Protein AF-A8YNQ4-F1 (afdb_monomer_lite)

pLDDT: mean 75.26, std 13.45, range [47.5, 96.75]

Foldseek 3Di:
DDDDDDDDLVRVCVVVVHDSVVSVVVVVVVVVVVVVVVPPDAAEPCQCVPDPDNAPKDKDFDDKDFDDDDPPPCVVPDDDDDDTKIWTWIWIAGPVVRDTRYIDIDTDD

Radius of gyration: 19.25 Å; chains: 1; bounding box: 43×29×51 Å

Secondary structure (DSSP, 8-state):
--------HHHHHHHHT--HHHHHHHHHHHHHHHHHHSTTPPPPGGGGTS-SS---EEEEEEEEEEEPPP-SSHHHH--S----EEEEEEEEEETTT--EEEEEEEEE-

Structure (mmCIF, N/CA/C/O backbone):
data_AF-A8YNQ4-F1
#
_entry.id   AF-A8YNQ4-F1
#
loop_
_atom_site.group_PDB
_atom_site.id
_atom_site.type_symbol
_atom_site.label_atom_id
_atom_site.label_alt_id
_atom_site.label_comp_id
_atom_site.label_asym_id
_atom_site.label_entity_id
_atom_site.label_seq_id
_atom_site.pdbx_PDB_ins_code
_atom_site.Cartn_x
_atom_site.Cartn_y
_atom_site.Cartn_z
_atom_site.occupancy
_atom_site.B_iso_or_equiv
_atom_site.auth_seq_id
_atom_site.auth_comp_id
_atom_site.auth_asym_id
_atom_site.auth_atom_id
_atom_site.pdbx_PDB_model_num
ATOM 1 N N . MET A 1 1 ? -9.399 -20.105 -4.341 1.00 47.50 1 MET A N 1
ATOM 2 C CA . MET A 1 1 ? -8.685 -18.873 -3.948 1.00 47.50 1 MET A CA 1
ATOM 3 C C . MET A 1 1 ? -7.370 -18.856 -4.709 1.00 47.50 1 MET A C 1
ATOM 5 O O . MET A 1 1 ? -6.536 -19.710 -4.447 1.00 47.50 1 MET A O 1
ATOM 9 N N . LEU A 1 2 ? -7.230 -18.012 -5.735 1.00 48.03 2 LEU A N 1
ATOM 10 C CA . LEU A 1 2 ? -5.959 -17.906 -6.457 1.00 48.03 2 LEU A CA 1
ATOM 11 C C . LEU A 1 2 ? -4.962 -17.138 -5.573 1.00 48.03 2 LEU A C 1
ATOM 13 O O . LEU A 1 2 ? -5.356 -16.121 -4.994 1.00 48.03 2 LEU A O 1
ATOM 17 N N . PRO A 1 3 ? -3.714 -17.612 -5.417 1.00 52.91 3 PRO A N 1
ATOM 18 C CA . PRO A 1 3 ? -2.701 -16.883 -4.670 1.00 52.91 3 PRO A CA 1
ATOM 19 C C . PRO A 1 3 ? -2.469 -15.502 -5.295 1.00 52.91 3 PRO A C 1
ATOM 21 O O . PRO A 1 3 ? -2.525 -15.322 -6.511 1.00 52.91 3 PRO A O 1
ATOM 24 N N . ARG A 1 4 ? -2.230 -14.504 -4.441 1.00 72.00 4 ARG A N 1
ATOM 25 C CA . ARG A 1 4 ? -1.891 -13.139 -4.852 1.00 72.00 4 ARG A CA 1
ATOM 26 C C . ARG A 1 4 ? -0.567 -13.168 -5.625 1.00 72.00 4 ARG A C 1
ATOM 28 O O . ARG A 1 4 ? 0.476 -13.442 -5.041 1.00 72.00 4 ARG A O 1
ATOM 35 N N . GLU A 1 5 ? -0.595 -12.855 -6.916 1.00 78.06 5 GLU A N 1
ATOM 36 C CA . GLU A 1 5 ? 0.622 -12.714 -7.721 1.00 78.06 5 GLU A CA 1
ATOM 37 C C . GLU A 1 5 ? 1.151 -11.276 -7.669 1.00 78.06 5 GLU A C 1
ATOM 39 O O . GLU A 1 5 ? 0.478 -10.334 -8.088 1.00 78.06 5 GLU A O 1
ATOM 44 N N . TYR A 1 6 ? 2.384 -11.106 -7.195 1.00 82.25 6 TYR A N 1
ATOM 45 C CA . TYR A 1 6 ? 3.105 -9.835 -7.251 1.00 82.25 6 TYR A CA 1
ATOM 46 C C . TYR A 1 6 ? 4.044 -9.846 -8.463 1.00 82.25 6 TYR A C 1
ATOM 48 O O . TYR A 1 6 ? 5.128 -10.424 -8.412 1.00 82.25 6 TYR A O 1
ATOM 56 N N . ARG A 1 7 ? 3.629 -9.229 -9.575 1.00 87.50 7 ARG A N 1
ATOM 57 C CA . ARG A 1 7 ? 4.467 -9.099 -10.780 1.00 87.50 7 ARG A CA 1
ATOM 58 C C . ARG A 1 7 ? 5.230 -7.776 -10.765 1.00 87.50 7 ARG A C 1
ATOM 60 O O . ARG A 1 7 ? 4.668 -6.733 -10.445 1.00 87.50 7 ARG A O 1
ATOM 67 N N . THR A 1 8 ? 6.507 -7.818 -11.135 1.00 91.31 8 THR A N 1
ATOM 68 C CA . THR A 1 8 ? 7.338 -6.620 -11.322 1.00 91.31 8 THR A CA 1
ATOM 69 C C . THR A 1 8 ? 6.959 -5.897 -12.618 1.00 91.31 8 THR A C 1
ATOM 71 O O . THR A 1 8 ? 6.395 -6.506 -13.530 1.00 91.31 8 THR A O 1
ATOM 74 N N . TYR A 1 9 ? 7.300 -4.608 -12.740 1.00 92.38 9 TYR A N 1
ATOM 75 C CA . TYR A 1 9 ? 7.054 -3.857 -13.978 1.00 92.38 9 TYR A CA 1
ATOM 76 C C . TYR A 1 9 ? 7.761 -4.468 -15.186 1.00 92.38 9 TYR A C 1
ATOM 78 O O . TYR A 1 9 ? 7.182 -4.478 -16.268 1.00 92.38 9 TYR A O 1
ATOM 86 N N . PHE A 1 10 ? 8.948 -5.048 -14.989 1.00 91.75 10 PHE A N 1
ATOM 87 C CA . PHE A 1 10 ? 9.645 -5.817 -16.015 1.00 91.75 10 PHE A CA 1
ATOM 88 C C . PHE A 1 10 ? 8.809 -7.007 -16.511 1.00 91.75 10 PHE A C 1
ATOM 90 O O . PHE A 1 10 ? 8.545 -7.096 -17.704 1.00 91.75 10 PHE A O 1
ATOM 97 N N . HIS A 1 11 ? 8.302 -7.865 -15.615 1.00 92.75 11 HIS A N 1
ATOM 98 C CA . HIS A 1 11 ? 7.482 -9.021 -16.010 1.00 92.75 11 HIS A CA 1
ATOM 99 C C . HIS A 1 11 ? 6.189 -8.622 -16.729 1.00 92.75 11 HIS A C 1
ATOM 101 O O . HIS A 1 11 ? 5.767 -9.278 -17.685 1.00 92.75 11 HIS A O 1
ATOM 107 N N . ILE A 1 12 ? 5.553 -7.538 -16.280 1.00 92.75 12 ILE A N 1
ATOM 108 C CA . ILE A 1 12 ? 4.368 -6.986 -16.942 1.00 92.75 12 ILE A CA 1
ATOM 109 C C . ILE A 1 12 ? 4.759 -6.463 -18.330 1.00 92.75 12 ILE A C 1
ATOM 111 O O . ILE A 1 12 ? 4.107 -6.803 -19.310 1.00 92.75 12 ILE A O 1
ATOM 115 N N . GLY A 1 13 ? 5.851 -5.704 -18.430 1.00 93.38 13 GLY A N 1
ATOM 116 C CA . GLY A 1 13 ? 6.382 -5.198 -19.695 1.00 93.38 13 GLY A CA 1
ATOM 117 C C . GLY A 1 13 ? 6.681 -6.313 -20.694 1.00 93.38 13 GLY A C 1
ATOM 118 O O . GLY A 1 13 ? 6.245 -6.223 -21.834 1.00 93.38 13 GLY A O 1
ATOM 119 N N . THR A 1 14 ? 7.316 -7.406 -20.259 1.00 93.31 14 THR A N 1
ATOM 120 C CA . THR A 1 14 ? 7.569 -8.588 -21.099 1.00 93.31 14 THR A CA 1
ATOM 121 C C . THR A 1 14 ? 6.277 -9.238 -21.592 1.00 93.31 14 THR A C 1
ATOM 123 O O . THR A 1 14 ? 6.203 -9.629 -22.748 1.00 93.31 14 THR A O 1
ATOM 126 N N . SER A 1 15 ? 5.250 -9.331 -20.743 1.00 93.88 15 SER A N 1
ATOM 127 C CA . SER A 1 15 ? 3.974 -9.970 -21.109 1.00 93.88 15 SER A CA 1
ATOM 128 C C . SER A 1 15 ? 3.180 -9.172 -22.149 1.00 93.88 15 SER A C 1
ATOM 130 O O . SER A 1 15 ? 2.423 -9.753 -22.917 1.00 93.88 15 SER A O 1
ATOM 132 N N . TRP A 1 16 ? 3.326 -7.845 -22.139 1.00 92.19 16 TRP A N 1
ATOM 133 C CA . TRP A 1 16 ? 2.577 -6.920 -22.997 1.00 92.19 16 TRP A CA 1
ATOM 134 C C . TRP A 1 16 ? 3.444 -6.257 -24.077 1.00 92.19 16 TRP A C 1
ATOM 136 O O . TRP A 1 16 ? 2.969 -5.350 -24.751 1.00 92.19 16 TRP A O 1
ATOM 146 N N . GLU A 1 17 ? 4.706 -6.674 -24.216 1.00 94.31 17 GLU A N 1
ATOM 147 C CA . GLU A 1 17 ? 5.698 -6.099 -25.140 1.00 94.31 17 GLU A CA 1
ATOM 148 C C . GLU A 1 17 ? 5.869 -4.574 -24.995 1.00 94.31 17 GLU A C 1
ATOM 150 O O . GLU A 1 17 ? 6.078 -3.832 -25.955 1.00 94.31 17 GLU A O 1
ATOM 155 N N . LEU A 1 18 ? 5.795 -4.083 -23.757 1.00 93.69 18 LEU A N 1
ATOM 156 C CA . LEU A 1 18 ? 5.946 -2.669 -23.424 1.00 93.69 18 LEU A CA 1
ATOM 157 C C . LEU A 1 18 ? 7.236 -2.416 -22.650 1.00 93.69 18 LEU A C 1
ATOM 159 O O . LEU A 1 18 ? 7.669 -3.219 -21.824 1.00 93.69 18 LEU A O 1
ATOM 163 N N . SER A 1 19 ? 7.816 -1.230 -22.854 1.00 94.19 19 SER A N 1
ATOM 164 C CA . SER A 1 19 ? 8.929 -0.781 -22.018 1.00 94.19 19 SER A CA 1
ATOM 165 C C . SER A 1 19 ? 8.478 -0.618 -20.563 1.00 94.19 19 SER A C 1
ATOM 167 O O . SER A 1 19 ? 7.361 -0.161 -20.291 1.00 94.19 19 SER A O 1
ATOM 169 N N . GLU A 1 20 ? 9.377 -0.899 -19.622 1.00 92.12 20 GLU A N 1
ATOM 170 C CA . GLU A 1 20 ? 9.125 -0.714 -18.190 1.00 92.12 20 GLU A CA 1
ATOM 171 C C . GLU A 1 20 ? 8.689 0.727 -17.866 1.00 92.12 20 GLU A C 1
ATOM 173 O O . GLU A 1 20 ? 7.790 0.957 -17.056 1.00 92.12 20 GLU A O 1
ATOM 178 N N . SER A 1 21 ? 9.256 1.708 -18.578 1.00 94.44 21 SER A N 1
ATOM 179 C CA . SER A 1 21 ? 8.901 3.122 -18.427 1.00 94.44 21 SER A CA 1
ATOM 180 C C . SER A 1 21 ? 7.443 3.416 -18.811 1.00 94.44 21 SER A C 1
ATOM 182 O O . SER A 1 21 ? 6.782 4.235 -18.167 1.00 94.44 21 SER A O 1
ATOM 184 N N . THR A 1 22 ? 6.912 2.718 -19.820 1.00 94.94 22 THR A N 1
ATOM 185 C CA . THR A 1 22 ? 5.516 2.839 -20.259 1.00 94.94 22 THR A CA 1
ATOM 186 C C . THR A 1 22 ? 4.577 2.239 -19.219 1.00 94.94 22 THR A C 1
ATOM 188 O O . THR A 1 22 ? 3.610 2.894 -18.831 1.00 94.94 22 THR A O 1
ATOM 191 N N . ILE A 1 23 ? 4.897 1.046 -18.703 1.00 96.00 23 ILE A N 1
ATOM 192 C CA . ILE A 1 23 ? 4.138 0.401 -17.621 1.00 96.00 23 ILE A CA 1
ATOM 193 C C . ILE A 1 23 ? 4.107 1.290 -16.379 1.00 96.00 23 ILE A C 1
ATOM 195 O O . ILE A 1 23 ? 3.030 1.570 -15.861 1.00 96.00 23 ILE A O 1
ATOM 199 N N . CYS A 1 24 ? 5.257 1.819 -15.955 1.00 94.50 24 CYS A N 1
ATOM 200 C CA . CYS A 1 24 ? 5.348 2.724 -14.811 1.00 94.50 24 CYS A CA 1
ATOM 201 C C . CYS A 1 24 ? 4.436 3.955 -14.976 1.00 94.50 24 CYS A C 1
ATOM 203 O O . CYS A 1 24 ? 3.727 4.340 -14.045 1.00 94.50 24 CYS A O 1
ATOM 205 N N . ARG A 1 25 ? 4.383 4.564 -16.170 1.00 96.00 25 ARG A N 1
ATOM 206 C CA . ARG A 1 25 ? 3.477 5.696 -16.452 1.00 96.00 25 ARG A CA 1
ATOM 207 C C . ARG A 1 25 ? 2.003 5.294 -16.401 1.00 96.00 25 ARG A C 1
ATOM 209 O O . ARG A 1 25 ? 1.199 6.051 -15.856 1.00 96.00 25 ARG A O 1
ATOM 216 N N . ILE A 1 26 ? 1.652 4.135 -16.960 1.00 95.38 26 ILE A N 1
ATOM 217 C CA . ILE A 1 26 ? 0.279 3.616 -16.960 1.00 95.38 26 ILE A CA 1
ATOM 218 C C . ILE A 1 26 ? -0.175 3.338 -15.528 1.00 95.38 26 ILE A C 1
ATOM 220 O O . ILE A 1 26 ? -1.193 3.889 -15.120 1.00 95.38 26 ILE A O 1
ATOM 224 N N . VAL A 1 27 ? 0.610 2.578 -14.758 1.00 93.94 27 VAL A N 1
ATOM 225 C CA . VAL A 1 27 ? 0.309 2.229 -13.362 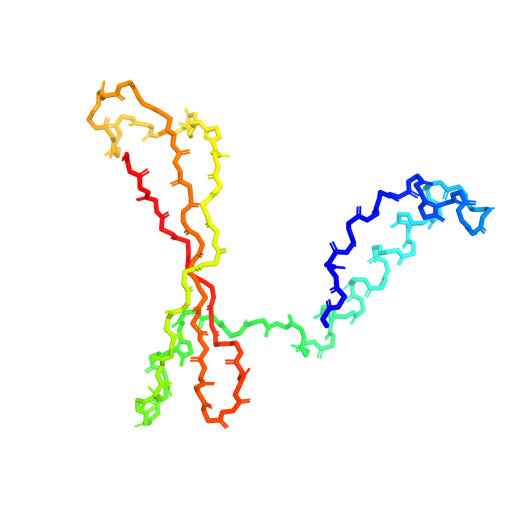1.00 93.94 27 VAL A CA 1
ATOM 226 C C . VAL A 1 27 ? 0.124 3.492 -12.526 1.00 93.94 27 VAL A C 1
ATOM 228 O O . VAL A 1 27 ? -0.919 3.666 -11.902 1.00 93.94 27 VAL A O 1
ATOM 231 N N . ASN A 1 28 ? 1.058 4.443 -12.611 1.00 94.50 28 ASN A N 1
ATOM 232 C CA . ASN A 1 28 ? 0.939 5.716 -11.898 1.00 94.50 28 ASN A CA 1
ATOM 233 C C . ASN A 1 28 ? -0.322 6.502 -12.288 1.00 94.50 28 ASN A C 1
ATOM 235 O O . ASN A 1 28 ? -0.945 7.148 -11.445 1.00 94.50 28 ASN A O 1
ATOM 239 N N . LYS A 1 29 ? -0.708 6.492 -13.570 1.00 96.75 29 LYS A N 1
ATOM 240 C CA . LYS A 1 29 ? -1.927 7.167 -14.035 1.00 96.75 29 LYS A CA 1
ATOM 241 C C . LYS A 1 29 ? -3.174 6.478 -13.482 1.00 96.75 29 LYS A C 1
ATOM 243 O O . LYS A 1 29 ? -4.056 7.165 -12.971 1.00 96.75 29 LYS A O 1
ATOM 248 N N . THR A 1 30 ? -3.234 5.150 -13.552 1.00 94.31 30 THR A N 1
ATOM 249 C CA . THR A 1 30 ? -4.363 4.371 -13.030 1.00 94.31 30 THR A CA 1
ATOM 250 C C . THR A 1 30 ? -4.482 4.502 -11.518 1.00 94.31 30 THR A C 1
ATOM 252 O O . THR A 1 30 ? -5.571 4.767 -11.026 1.00 94.31 30 THR A O 1
ATOM 255 N N . GLU A 1 31 ? -3.375 4.427 -10.777 1.00 91.81 31 GLU A N 1
ATOM 256 C CA . GLU A 1 31 ? -3.365 4.610 -9.324 1.00 91.81 31 GLU A CA 1
ATOM 257 C C . GLU A 1 31 ? -3.883 5.993 -8.939 1.00 91.81 31 GLU A C 1
ATOM 259 O O . GLU A 1 31 ? -4.746 6.104 -8.073 1.00 91.81 31 GLU A O 1
ATOM 264 N N . LYS A 1 32 ? -3.440 7.055 -9.625 1.00 94.25 32 LYS A N 1
ATOM 265 C CA . LYS A 1 32 ? -3.956 8.411 -9.384 1.00 94.25 32 LYS A CA 1
ATOM 266 C C . LYS A 1 32 ? -5.464 8.506 -9.617 1.00 94.25 32 LYS A C 1
ATOM 268 O O . LYS A 1 32 ? -6.151 9.103 -8.795 1.00 94.25 32 LYS A O 1
ATOM 273 N N . MET A 1 33 ? -5.981 7.911 -10.692 1.00 94.69 33 MET A N 1
ATOM 274 C CA . MET A 1 33 ? -7.421 7.895 -10.983 1.00 94.69 33 MET A CA 1
ATOM 275 C C . MET A 1 33 ? -8.214 7.118 -9.921 1.00 94.69 33 MET A C 1
ATOM 277 O O . MET A 1 33 ? -9.234 7.601 -9.431 1.00 94.69 33 MET A O 1
ATOM 281 N N . LEU A 1 34 ? -7.722 5.947 -9.506 1.00 91.75 34 LEU A N 1
ATOM 282 C CA . LEU A 1 34 ? -8.359 5.135 -8.465 1.00 91.75 34 LEU A CA 1
ATOM 283 C C . LEU A 1 34 ? -8.331 5.843 -7.105 1.00 91.75 34 LEU A C 1
ATOM 285 O O . LEU A 1 34 ? -9.338 5.867 -6.402 1.00 91.75 34 LEU A O 1
ATOM 289 N N . LEU A 1 35 ? -7.224 6.496 -6.750 1.00 88.06 35 LEU A N 1
ATOM 290 C CA . LEU A 1 35 ? -7.127 7.286 -5.521 1.00 88.06 35 LEU A CA 1
ATOM 291 C C . LEU A 1 35 ? -8.071 8.494 -5.530 1.00 88.06 35 LEU A C 1
ATOM 293 O O . LEU A 1 35 ? -8.652 8.814 -4.492 1.00 88.06 35 LEU A O 1
ATOM 297 N N . GLN A 1 36 ? -8.245 9.145 -6.684 1.00 90.38 36 GLN A N 1
ATOM 298 C CA . GLN A 1 36 ? -9.191 10.253 -6.855 1.00 90.38 36 GLN A CA 1
ATOM 299 C C . GLN A 1 36 ? -10.648 9.807 -6.719 1.00 90.38 36 GLN A C 1
ATOM 301 O O . GLN A 1 36 ? -11.454 10.572 -6.200 1.00 90.38 36 GLN A O 1
ATOM 306 N N . SER A 1 37 ? -10.978 8.574 -7.119 1.00 90.12 37 SER A N 1
ATOM 307 C CA . SER A 1 37 ? -12.338 8.037 -6.969 1.00 90.12 37 SER A CA 1
ATOM 308 C C . SER A 1 37 ? -12.794 7.919 -5.510 1.00 90.12 37 SER A C 1
ATOM 310 O O . SER A 1 37 ? -13.986 7.834 -5.251 1.00 90.12 37 SER A O 1
ATOM 312 N N . GLY A 1 38 ? -11.866 7.892 -4.545 1.00 82.81 38 GLY A N 1
ATOM 313 C CA . GLY A 1 38 ? -12.173 7.785 -3.116 1.00 82.81 38 GLY A CA 1
ATOM 314 C C . GLY A 1 38 ? -12.615 6.391 -2.650 1.00 82.81 38 GLY A C 1
ATOM 315 O O . GLY A 1 38 ? -12.443 6.083 -1.475 1.00 82.81 38 GLY A O 1
ATOM 316 N N . ASN A 1 39 ? -13.077 5.526 -3.557 1.00 83.38 39 ASN A N 1
ATOM 317 C CA . ASN A 1 39 ? -13.608 4.191 -3.248 1.00 83.38 39 ASN A CA 1
ATOM 318 C C . ASN A 1 39 ? -12.567 3.227 -2.656 1.00 83.38 39 ASN A C 1
ATOM 320 O O . ASN A 1 39 ? -12.917 2.306 -1.929 1.00 83.38 39 ASN A O 1
ATOM 324 N N . PHE A 1 40 ? -11.284 3.438 -2.953 1.00 79.56 40 PHE A N 1
ATOM 325 C CA . PHE A 1 40 ? -10.183 2.577 -2.497 1.00 79.56 40 PHE A CA 1
ATOM 326 C C . PHE A 1 40 ? -9.482 3.113 -1.244 1.00 79.56 40 PHE A C 1
ATOM 328 O O . PHE A 1 40 ? -8.406 2.642 -0.872 1.00 79.56 40 PHE A O 1
ATOM 335 N N . ARG A 1 41 ? -10.056 4.130 -0.592 1.00 78.56 41 ARG A N 1
ATOM 336 C CA . ARG A 1 41 ? -9.548 4.620 0.687 1.00 78.56 41 ARG A CA 1
ATOM 337 C C . ARG A 1 41 ? -10.092 3.753 1.808 1.00 78.56 41 ARG A C 1
ATOM 339 O O . ARG A 1 41 ? -11.289 3.756 2.078 1.00 78.56 41 ARG A O 1
ATOM 346 N N . LEU A 1 42 ? -9.188 3.077 2.509 1.00 78.38 42 LEU A N 1
ATOM 347 C CA . LEU A 1 42 ? -9.530 2.460 3.782 1.00 78.38 42 LEU A CA 1
ATOM 348 C C . LEU A 1 42 ? -9.967 3.537 4.770 1.00 78.38 42 LEU A C 1
ATOM 350 O O . LEU A 1 42 ? -9.382 4.627 4.844 1.00 78.38 42 LEU A O 1
ATOM 354 N N . LYS A 1 43 ? -10.992 3.210 5.550 1.00 72.25 43 LYS A N 1
ATOM 355 C CA . LYS A 1 43 ? -11.426 4.060 6.647 1.00 72.25 43 LYS A CA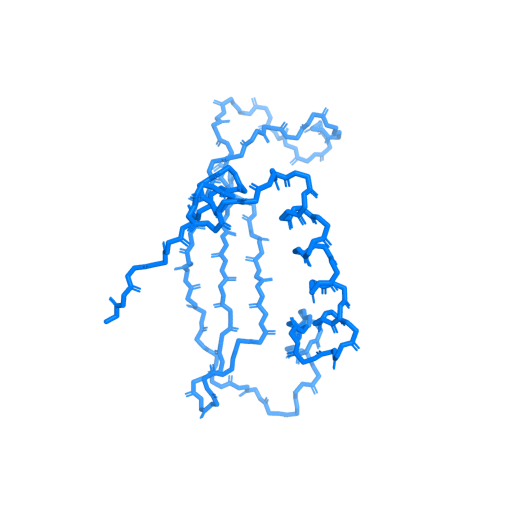 1
ATOM 356 C C . LYS A 1 43 ? -10.274 4.108 7.676 1.00 72.25 43 LYS A C 1
ATOM 358 O O . LYS A 1 43 ? -9.549 3.145 7.915 1.00 72.25 43 LYS A O 1
ATOM 363 N N . GLY A 1 44 ? -9.983 5.293 8.211 1.00 70.81 44 GLY A N 1
ATOM 364 C CA . GLY A 1 44 ? -8.897 5.446 9.187 1.00 70.81 44 GLY A CA 1
ATOM 365 C C . GLY A 1 44 ? -9.278 4.850 10.545 1.00 70.81 44 GLY A C 1
ATOM 366 O O . GLY A 1 44 ? -10.451 4.607 10.802 1.00 70.81 44 GLY A O 1
ATOM 367 N N . LYS A 1 45 ? -8.326 4.741 11.484 1.00 68.69 45 LYS A N 1
ATOM 368 C CA . LYS A 1 45 ? -8.607 4.300 12.872 1.00 68.69 45 LYS A CA 1
ATOM 369 C C . LYS A 1 45 ? -9.728 5.099 13.559 1.00 68.69 45 LYS A C 1
ATOM 371 O O . LYS A 1 45 ? -10.425 4.575 14.413 1.00 68.69 45 LYS A O 1
ATOM 376 N N . LYS A 1 46 ? -9.933 6.362 13.156 1.0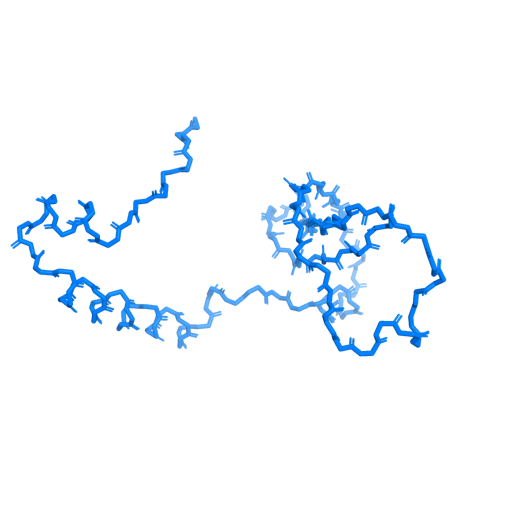0 69.50 46 LYS A N 1
ATOM 377 C CA . LYS A 1 46 ? -11.030 7.219 13.641 1.00 69.50 46 LYS A CA 1
ATOM 378 C C . LYS A 1 46 ? -12.423 6.707 13.261 1.00 69.50 46 LYS A C 1
ATOM 380 O O . LYS A 1 46 ? -13.384 7.057 13.928 1.00 69.50 46 LYS A O 1
ATOM 385 N N . ALA A 1 47 ? -12.540 5.890 12.218 1.00 68.62 47 ALA A N 1
ATOM 386 C CA . ALA A 1 47 ? -13.814 5.300 11.832 1.00 68.62 47 ALA A CA 1
ATOM 387 C C . ALA A 1 47 ? -14.332 4.301 12.872 1.00 68.62 47 ALA A C 1
ATOM 389 O O . ALA A 1 47 ? -15.538 4.237 13.059 1.00 68.62 47 ALA A O 1
ATOM 390 N N . LEU A 1 48 ? -13.439 3.628 13.612 1.00 67.50 48 LEU A N 1
ATOM 391 C CA . LEU A 1 48 ? -13.820 2.766 14.738 1.00 67.50 48 LEU A CA 1
ATOM 392 C C . LEU A 1 48 ? -14.444 3.549 15.903 1.00 67.50 48 LEU A C 1
ATOM 394 O O . LEU A 1 48 ? -15.218 2.993 16.669 1.00 67.50 48 LEU A O 1
ATOM 398 N N . LEU A 1 49 ? -14.094 4.831 16.061 1.00 68.56 49 LEU A N 1
ATOM 399 C CA . LEU A 1 49 ? -14.575 5.676 17.163 1.00 68.56 49 LEU A CA 1
ATOM 400 C C . LEU A 1 49 ? -15.913 6.359 16.854 1.00 68.56 49 LEU A C 1
ATOM 402 O O . LEU A 1 49 ? -16.621 6.752 17.772 1.00 68.56 49 LEU A O 1
ATOM 406 N N . ASN A 1 50 ? -16.236 6.533 15.570 1.00 64.38 50 ASN A N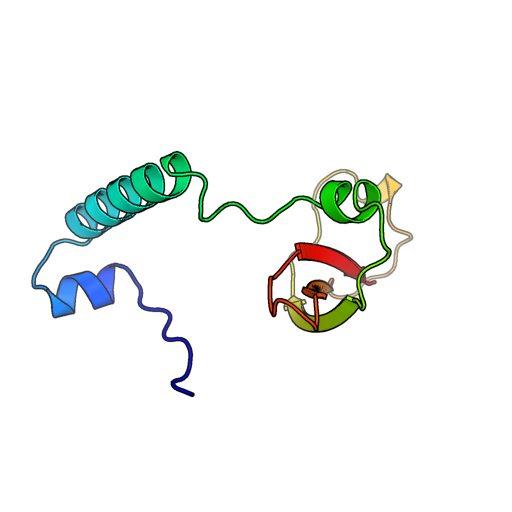 1
ATOM 407 C CA . ASN A 1 50 ? -17.404 7.292 15.116 1.00 64.38 50 ASN A CA 1
ATOM 408 C C . ASN A 1 50 ? -18.631 6.409 14.827 1.00 64.38 50 ASN A C 1
ATOM 410 O O . ASN A 1 50 ? -19.646 6.923 14.359 1.00 64.38 50 ASN A O 1
ATOM 414 N N . GLN A 1 51 ? -18.546 5.095 15.043 1.00 63.25 51 GLN A N 1
ATOM 415 C CA . GLN A 1 51 ? -19.680 4.194 14.856 1.00 63.25 51 GLN A CA 1
ATOM 416 C C . GLN A 1 51 ? -20.593 4.243 16.088 1.00 63.25 51 GLN A C 1
ATOM 418 O O . GLN A 1 51 ? -20.141 4.060 17.215 1.00 63.25 51 GLN A O 1
ATOM 423 N N . ALA A 1 52 ? -21.878 4.536 15.860 1.00 58.44 52 ALA A N 1
ATOM 424 C CA . ALA A 1 52 ? -22.899 4.613 16.909 1.00 58.44 52 ALA A CA 1
ATOM 425 C C . ALA A 1 52 ? -23.194 3.244 17.551 1.00 58.44 52 ALA A C 1
ATOM 427 O O . ALA A 1 52 ? -23.592 3.174 18.710 1.00 58.44 52 ALA A O 1
ATOM 428 N N . GLU A 1 53 ? -22.961 2.169 16.800 1.00 60.03 53 GLU A N 1
ATOM 429 C CA . GLU A 1 53 ? -23.024 0.780 17.241 1.00 60.03 53 GLU A CA 1
ATOM 430 C C . GLU A 1 53 ? -21.615 0.195 17.185 1.00 60.03 53 GLU A C 1
ATOM 432 O O . GLU A 1 53 ? -20.904 0.402 16.204 1.00 60.03 53 GLU A O 1
ATOM 437 N N . ILE A 1 54 ? -2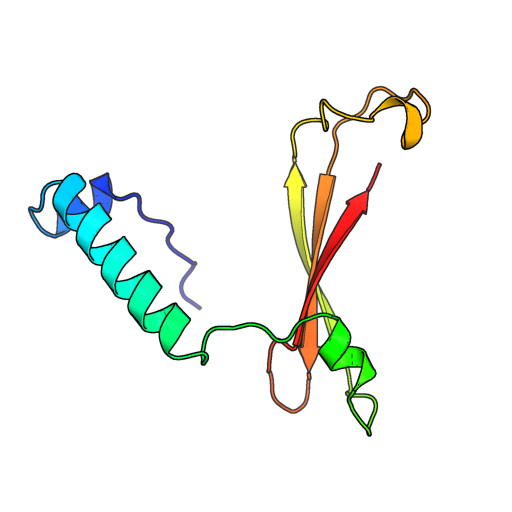1.201 -0.523 18.230 1.00 59.81 54 ILE A N 1
ATOM 438 C CA . ILE A 1 54 ? -19.916 -1.228 18.256 1.00 59.81 54 ILE A CA 1
ATOM 439 C C . ILE A 1 54 ? -20.037 -2.385 17.254 1.00 59.81 54 ILE A C 1
ATOM 441 O O . ILE A 1 54 ? -20.804 -3.311 17.527 1.00 59.81 54 ILE A O 1
ATOM 445 N N . PRO A 1 55 ? -19.341 -2.368 16.100 1.00 59.59 55 PRO A N 1
ATOM 446 C CA . PRO A 1 55 ? -19.438 -3.486 15.176 1.00 59.59 55 PRO A CA 1
ATOM 447 C C . PRO A 1 55 ? -18.890 -4.754 15.829 1.00 59.59 55 PRO A C 1
ATOM 449 O O . PRO A 1 55 ? -18.008 -4.703 16.693 1.00 59.59 55 PRO A O 1
ATOM 452 N N . VAL A 1 56 ? -19.389 -5.909 15.389 1.00 63.31 56 VAL A N 1
ATOM 453 C CA . VAL A 1 56 ? -18.784 -7.199 15.728 1.00 63.31 56 VAL A CA 1
ATOM 454 C C . VAL A 1 56 ? -17.469 -7.288 14.956 1.00 63.31 56 VAL A C 1
ATOM 456 O O . VAL A 1 56 ? -17.400 -7.726 13.809 1.00 63.31 56 VAL A O 1
ATOM 459 N N . ILE A 1 57 ? -16.423 -6.752 15.577 1.00 65.94 57 ILE A N 1
ATOM 460 C CA . ILE A 1 57 ? -15.096 -6.607 14.995 1.00 65.94 57 ILE A CA 1
ATOM 461 C C . ILE A 1 57 ? -14.369 -7.950 15.042 1.00 65.94 57 ILE A C 1
ATOM 463 O O . ILE A 1 57 ? -14.122 -8.489 16.121 1.00 65.94 57 ILE A O 1
ATOM 467 N N . THR A 1 58 ? -13.926 -8.441 13.883 1.00 64.56 58 THR A N 1
ATOM 468 C CA . THR A 1 58 ? -12.874 -9.465 13.824 1.00 64.56 58 THR A CA 1
ATOM 469 C C . THR A 1 58 ? -11.539 -8.781 13.614 1.00 64.56 58 THR A C 1
ATOM 471 O O . THR A 1 58 ? -11.304 -8.160 12.576 1.00 64.56 58 THR A O 1
ATOM 474 N N . VAL A 1 59 ? -10.648 -8.906 14.595 1.00 63.78 59 VAL A N 1
ATOM 475 C CA . VAL A 1 59 ? -9.233 -8.590 14.399 1.00 63.78 59 VAL A CA 1
ATOM 476 C C . VAL A 1 59 ? -8.568 -9.840 13.843 1.00 63.78 59 VAL A C 1
ATOM 478 O O . VAL A 1 59 ? -8.460 -10.850 14.535 1.00 63.78 59 VAL A O 1
ATOM 481 N N . MET A 1 60 ? -8.145 -9.780 12.586 1.00 66.88 60 MET A N 1
ATOM 482 C CA . MET A 1 60 ? -7.332 -10.817 11.961 1.00 66.88 60 MET A CA 1
ATOM 483 C C . MET A 1 60 ? -5.872 -10.371 12.023 1.00 66.88 60 MET A C 1
ATOM 485 O O . MET A 1 60 ? -5.539 -9.264 11.594 1.00 66.88 60 MET A O 1
ATOM 489 N N . ASP A 1 61 ? -4.994 -11.209 12.570 1.00 67.50 61 ASP A N 1
ATOM 490 C CA . ASP A 1 61 ? -3.553 -10.987 12.455 1.00 67.50 61 ASP A CA 1
ATOM 491 C C . ASP A 1 61 ? -3.119 -11.415 11.054 1.00 67.50 61 ASP A C 1
ATOM 493 O O . ASP A 1 61 ? -3.362 -12.556 10.655 1.00 67.50 61 ASP A O 1
ATOM 497 N N . VAL A 1 62 ? -2.586 -10.481 10.263 1.00 66.56 62 VAL A N 1
ATOM 498 C CA . VAL A 1 62 ? -2.422 -10.709 8.822 1.00 66.56 62 VAL A CA 1
ATOM 499 C C . VAL A 1 62 ? -0.979 -10.997 8.447 1.00 66.56 62 VAL A C 1
ATOM 501 O O . VAL A 1 62 ? -0.772 -11.852 7.596 1.00 66.56 62 VAL A O 1
ATOM 504 N N . THR A 1 63 ? 0.025 -10.380 9.069 1.00 68.06 63 THR A N 1
ATOM 505 C CA . THR A 1 63 ? 1.433 -10.677 8.740 1.00 68.06 63 THR A CA 1
ATOM 506 C C . THR A 1 63 ? 2.403 -10.050 9.735 1.00 68.06 63 THR A C 1
ATOM 508 O O . THR A 1 63 ? 2.268 -8.871 10.079 1.00 68.06 63 THR A O 1
ATOM 511 N N . GLU A 1 64 ? 3.460 -10.788 10.066 1.00 72.38 64 GLU A N 1
ATOM 512 C CA . GLU A 1 64 ? 4.676 -10.279 10.700 1.00 72.38 64 GLU A CA 1
ATOM 513 C C . GLU A 1 64 ? 5.734 -9.999 9.625 1.00 72.38 64 GLU A C 1
ATOM 515 O O . GLU A 1 64 ? 6.108 -10.890 8.865 1.00 72.38 64 GLU A O 1
ATOM 520 N N . THR A 1 65 ? 6.209 -8.755 9.521 1.00 72.25 65 THR A N 1
ATOM 521 C CA . THR A 1 65 ? 7.270 -8.390 8.566 1.00 72.25 65 THR A CA 1
ATOM 522 C C . THR A 1 65 ? 8.518 -7.936 9.308 1.00 72.25 65 THR A C 1
ATOM 524 O O . THR A 1 65 ? 8.449 -7.055 10.167 1.00 72.25 65 THR A O 1
ATOM 527 N N . LEU A 1 66 ? 9.666 -8.518 8.956 1.00 73.69 66 LEU A N 1
ATOM 528 C CA . LEU A 1 66 ? 10.967 -8.063 9.438 1.00 73.69 66 LEU A CA 1
ATOM 529 C C . LEU A 1 66 ? 11.249 -6.668 8.883 1.00 73.69 66 LEU A C 1
ATOM 531 O O . LEU A 1 66 ? 11.183 -6.451 7.672 1.00 73.69 66 LEU A O 1
ATOM 535 N N . ILE A 1 67 ? 11.579 -5.727 9.761 1.00 71.25 67 ILE A N 1
ATOM 536 C CA . ILE A 1 67 ? 11.899 -4.356 9.366 1.00 71.25 67 ILE A CA 1
ATOM 537 C C . ILE A 1 67 ? 13.290 -3.951 9.842 1.00 71.25 67 ILE A C 1
ATOM 539 O O . ILE A 1 67 ? 13.776 -4.392 10.888 1.00 71.25 67 ILE A O 1
ATOM 543 N N . GLU A 1 68 ? 13.932 -3.075 9.067 1.00 66.94 68 GLU A N 1
ATOM 544 C CA . GLU A 1 68 ? 15.178 -2.447 9.489 1.00 66.94 68 GLU A CA 1
ATOM 545 C C . GLU A 1 68 ? 14.920 -1.542 10.700 1.00 66.94 68 GLU A C 1
ATOM 547 O O . GLU A 1 68 ? 13.880 -0.889 10.834 1.00 66.94 68 GLU A O 1
ATOM 552 N N . ARG A 1 69 ? 15.897 -1.501 11.604 1.00 67.50 69 ARG A N 1
ATOM 553 C CA . ARG A 1 69 ? 15.857 -0.660 12.791 1.00 67.50 69 ARG A CA 1
ATOM 554 C C . ARG A 1 69 ? 15.678 0.823 12.413 1.00 67.50 69 ARG A C 1
ATOM 556 O O . ARG A 1 69 ? 16.464 1.341 11.622 1.00 67.50 69 ARG A O 1
ATOM 563 N N . PRO A 1 70 ? 14.739 1.555 13.041 1.00 67.56 70 PRO A N 1
ATOM 564 C CA . PRO A 1 70 ? 14.620 2.995 12.887 1.00 67.56 70 PRO A CA 1
ATOM 565 C C . PRO A 1 70 ? 15.926 3.678 13.281 1.00 67.56 70 PRO A C 1
ATOM 567 O O . PRO A 1 70 ? 16.356 3.613 14.433 1.00 67.56 70 PRO A O 1
ATOM 570 N N . GLN A 1 71 ? 16.543 4.364 12.324 1.00 66.75 71 GLN A N 1
ATOM 571 C CA . GLN A 1 71 ? 17.833 5.024 12.533 1.00 66.75 71 GLN A CA 1
ATOM 572 C C . GLN A 1 71 ? 17.713 6.340 13.331 1.00 66.75 71 GLN A C 1
ATOM 574 O O . GLN A 1 71 ? 18.701 6.844 13.860 1.00 66.75 71 GLN A O 1
ATOM 579 N N . LYS A 1 72 ? 16.507 6.918 13.449 1.00 66.62 72 LYS A N 1
ATOM 580 C CA . LYS A 1 72 ? 16.256 8.210 14.118 1.00 66.62 72 LYS A CA 1
ATOM 581 C C . LYS A 1 72 ? 15.480 8.028 15.427 1.00 66.62 72 LYS A C 1
ATOM 583 O O . LYS A 1 72 ? 14.577 7.204 15.494 1.00 66.62 72 LYS A O 1
ATOM 588 N N . LYS A 1 73 ? 15.805 8.837 16.449 1.00 64.12 73 LYS A N 1
ATOM 589 C CA . LYS A 1 73 ? 15.153 8.870 17.785 1.00 64.12 73 LYS A CA 1
ATOM 590 C C . LYS A 1 73 ? 15.166 7.541 18.559 1.00 64.12 73 LYS A C 1
ATOM 592 O O . LYS A 1 73 ? 14.388 7.329 19.480 1.00 64.12 73 LYS A O 1
ATOM 597 N N . GLN A 1 74 ? 16.097 6.650 18.230 1.00 61.94 74 GLN A N 1
ATOM 598 C CA . GLN A 1 74 ? 16.199 5.313 18.819 1.00 61.94 74 GLN A CA 1
ATOM 599 C C . GLN A 1 74 ? 16.409 5.328 20.348 1.00 61.94 74 GLN A C 1
ATOM 601 O O . GLN A 1 74 ? 15.934 4.429 21.038 1.00 61.94 74 GLN A O 1
ATOM 606 N N . LYS A 1 75 ? 17.104 6.345 20.880 1.00 61.59 75 LYS A N 1
ATOM 607 C CA . LYS A 1 75 ? 17.361 6.489 22.324 1.00 61.59 75 LYS A CA 1
ATOM 608 C C . LYS A 1 75 ? 16.104 6.840 23.126 1.00 61.59 75 LYS A C 1
ATOM 610 O O . LYS A 1 75 ? 16.002 6.411 24.268 1.00 61.59 75 LYS A O 1
ATOM 615 N N . ASP A 1 76 ? 15.163 7.565 22.521 1.00 64.38 76 ASP A N 1
ATOM 616 C CA . ASP A 1 76 ? 13.973 8.081 23.210 1.00 64.38 76 ASP A CA 1
ATOM 617 C C . ASP A 1 76 ? 12.919 6.986 23.429 1.00 64.38 76 ASP A C 1
ATOM 619 O O . ASP A 1 76 ? 12.135 7.051 24.370 1.00 64.38 76 ASP A O 1
ATOM 623 N N . PHE A 1 77 ? 12.907 5.966 22.563 1.00 58.38 77 PHE A N 1
ATOM 624 C CA . PHE A 1 77 ? 11.864 4.938 22.549 1.00 58.38 77 PHE A CA 1
ATOM 625 C C . PHE A 1 77 ? 12.330 3.544 23.003 1.00 58.38 77 PHE A C 1
ATOM 627 O O . PHE A 1 77 ? 11.483 2.719 23.343 1.00 58.38 77 PHE A O 1
ATOM 634 N N . LEU A 1 78 ? 13.634 3.221 22.993 1.00 54.94 78 LEU A N 1
ATOM 635 C CA . LEU A 1 78 ? 14.084 1.822 23.090 1.00 54.94 78 LEU A CA 1
ATOM 636 C C . LEU A 1 78 ? 15.254 1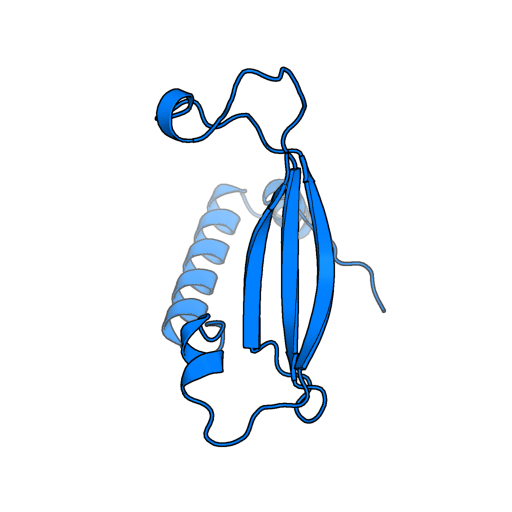.603 24.065 1.00 54.94 78 LEU A C 1
ATOM 638 O O . LEU A 1 78 ? 16.397 1.988 23.818 1.00 54.94 78 LEU A O 1
ATOM 642 N N . GLY A 1 79 ? 14.976 0.857 25.139 1.00 55.06 79 GLY A N 1
ATOM 643 C CA . GLY A 1 79 ? 15.970 0.328 26.073 1.00 55.06 79 GLY A CA 1
ATOM 644 C C . GLY A 1 79 ? 16.814 -0.796 25.462 1.00 55.06 79 GLY A C 1
ATOM 645 O O . GLY A 1 79 ? 16.471 -1.967 25.583 1.00 55.06 79 GLY A O 1
ATOM 646 N N . GLY A 1 80 ? 17.914 -0.423 24.803 1.00 53.81 80 GLY A N 1
ATOM 647 C CA . GLY A 1 80 ? 19.210 -1.126 24.762 1.00 53.81 80 GLY A CA 1
ATOM 648 C C . GLY A 1 80 ? 19.343 -2.567 24.232 1.00 53.81 80 GLY A C 1
ATOM 649 O O . GLY A 1 80 ? 20.472 -2.970 23.954 1.00 53.81 80 GLY A O 1
ATOM 650 N N . LYS A 1 81 ? 18.281 -3.366 24.072 1.00 56.03 81 LYS A N 1
ATOM 651 C CA . LYS A 1 81 ? 18.405 -4.772 23.640 1.00 56.03 81 LYS A CA 1
ATOM 652 C C . LYS A 1 81 ? 18.667 -4.883 22.131 1.00 56.03 81 LYS A C 1
ATOM 654 O O . LYS A 1 81 ? 18.120 -4.127 21.329 1.00 56.03 81 LYS A O 1
ATOM 659 N N . ARG A 1 82 ? 19.562 -5.805 21.760 1.00 54.09 82 ARG A N 1
ATOM 660 C CA . ARG A 1 82 ? 20.010 -6.081 20.385 1.00 54.09 82 ARG A CA 1
ATOM 661 C C . ARG A 1 82 ? 19.175 -7.238 19.811 1.00 54.09 82 ARG A C 1
ATOM 663 O O . ARG A 1 82 ? 19.559 -8.386 19.985 1.00 54.09 82 ARG A O 1
ATOM 670 N N . GLY A 1 83 ? 18.030 -6.942 19.198 1.00 62.16 83 GLY A N 1
ATOM 671 C CA . GLY A 1 83 ? 17.153 -7.924 18.540 1.00 62.16 83 GLY A CA 1
ATOM 672 C C . GLY A 1 83 ? 16.634 -7.410 17.194 1.00 62.16 83 GLY A C 1
ATOM 673 O O . GLY A 1 83 ? 16.744 -6.213 16.916 1.00 62.16 83 GLY A O 1
ATOM 674 N N . TYR A 1 84 ? 16.117 -8.315 16.355 1.00 62.22 84 TYR A N 1
ATOM 675 C CA . TYR A 1 84 ? 15.408 -7.959 15.122 1.00 62.22 84 TYR A CA 1
ATOM 676 C C . TYR A 1 84 ? 14.071 -7.299 15.458 1.00 62.22 84 TYR A C 1
ATOM 678 O O . TYR A 1 84 ? 13.440 -7.655 16.447 1.00 62.22 84 TYR A O 1
ATOM 686 N N . HIS A 1 85 ? 13.653 -6.336 14.638 1.00 66.88 85 HIS A N 1
ATOM 687 C CA . HIS A 1 85 ? 12.375 -5.658 14.810 1.00 66.88 85 HIS A CA 1
ATOM 688 C C . HIS A 1 85 ? 11.331 -6.259 13.877 1.00 66.88 85 HIS A C 1
ATOM 690 O O . HIS A 1 85 ? 11.586 -6.435 12.681 1.00 66.88 85 HIS A O 1
ATOM 696 N N . THR A 1 86 ? 10.147 -6.513 14.427 1.00 68.62 86 THR A N 1
ATOM 697 C CA . THR A 1 86 ? 9.018 -7.055 13.677 1.00 68.62 86 THR A CA 1
ATOM 698 C C . THR A 1 86 ? 7.871 -6.058 13.692 1.00 68.62 86 THR A C 1
ATOM 700 O O . THR A 1 86 ? 7.460 -5.546 14.737 1.00 68.62 86 THR A O 1
ATOM 703 N N . LEU A 1 87 ? 7.349 -5.772 12.504 1.00 74.31 87 LEU A N 1
ATOM 704 C CA . LEU A 1 87 ? 6.131 -5.005 12.322 1.00 74.31 87 LEU A CA 1
ATOM 705 C C . LEU A 1 87 ? 4.963 -5.979 12.196 1.00 74.31 87 LEU A C 1
ATOM 707 O O . LEU A 1 87 ? 4.896 -6.745 11.232 1.00 74.31 87 LEU A O 1
ATOM 711 N N . LYS A 1 88 ? 4.042 -5.934 13.158 1.00 76.62 88 LYS A N 1
ATOM 712 C CA . LYS A 1 88 ? 2.797 -6.697 13.096 1.00 76.62 88 LYS A CA 1
ATOM 713 C C . LYS A 1 88 ? 1.738 -5.891 12.381 1.00 76.62 88 LYS A C 1
ATOM 715 O O . LYS A 1 88 ? 1.443 -4.762 12.778 1.00 76.62 88 LYS A O 1
ATOM 720 N N . SER A 1 89 ? 1.175 -6.473 11.333 1.00 76.12 89 SER A N 1
ATOM 721 C CA . SER A 1 89 ? 0.059 -5.890 10.600 1.00 76.12 89 SER A CA 1
ATOM 722 C C . SER A 1 89 ? -1.220 -6.618 10.981 1.00 76.12 89 SER A C 1
ATOM 724 O O . SER A 1 89 ? -1.426 -7.765 10.595 1.00 76.12 89 SER A O 1
ATOM 726 N N . GLN A 1 90 ? -2.080 -5.928 11.720 1.00 79.38 90 GLN A N 1
ATOM 727 C CA . GLN A 1 90 ? -3.405 -6.400 12.097 1.00 79.38 90 GLN A CA 1
ATOM 728 C C . GLN A 1 90 ? -4.453 -5.738 11.212 1.00 79.38 90 GLN A C 1
ATOM 730 O O . GLN A 1 90 ? -4.390 -4.532 10.951 1.00 79.38 90 GLN A O 1
ATOM 735 N N . LEU A 1 91 ? -5.434 -6.515 10.772 1.00 78.25 91 LEU A N 1
ATOM 736 C CA . LEU A 1 91 ? -6.552 -6.040 9.975 1.00 78.25 91 LEU A CA 1
ATOM 737 C C . LEU A 1 91 ? -7.837 -6.159 10.784 1.00 78.25 91 LEU A C 1
ATOM 739 O O . LEU A 1 91 ? -8.124 -7.189 11.386 1.00 78.25 91 LEU A O 1
ATOM 743 N N . VAL A 1 92 ? -8.598 -5.074 10.803 1.00 76.75 92 VAL A N 1
ATOM 744 C CA . VAL A 1 92 ? -9.866 -4.976 11.514 1.00 76.75 92 VAL A CA 1
ATOM 745 C C . VAL A 1 92 ? -10.972 -4.982 10.473 1.00 76.75 92 VAL A C 1
ATOM 747 O O . VAL A 1 92 ? -11.043 -4.053 9.664 1.00 76.75 92 VAL A O 1
ATOM 750 N N . ALA A 1 93 ? -11.806 -6.016 10.488 1.00 80.06 93 ALA A N 1
ATOM 751 C CA . ALA A 1 93 ? -12.941 -6.160 9.585 1.00 80.06 93 ALA A CA 1
ATOM 752 C C . ALA A 1 93 ? -14.252 -6.319 10.363 1.00 80.06 93 ALA A C 1
ATOM 754 O O . ALA A 1 93 ? -14.269 -6.845 11.480 1.00 80.06 93 ALA A O 1
ATOM 755 N N . ASP A 1 94 ? -15.338 -5.846 9.766 1.00 78.81 94 ASP A N 1
ATOM 756 C CA . ASP A 1 94 ? -16.695 -6.070 10.258 1.00 78.81 94 ASP A CA 1
ATOM 757 C C . ASP A 1 94 ? -17.202 -7.433 9.770 1.00 78.81 94 ASP A C 1
ATOM 759 O O . ASP A 1 94 ? -17.146 -7.723 8.576 1.00 78.81 94 ASP A O 1
ATOM 763 N N . GLN A 1 95 ? -17.699 -8.272 10.682 1.00 74.12 95 GLN A N 1
ATOM 764 C CA . GLN A 1 95 ? -18.235 -9.590 10.322 1.00 74.12 95 GLN A CA 1
ATOM 765 C C . GLN A 1 95 ? -19.527 -9.517 9.506 1.00 74.12 95 GLN A C 1
ATOM 767 O O . GLN A 1 95 ? -19.791 -10.421 8.721 1.00 74.12 95 GLN A O 1
ATOM 772 N N . ASN A 1 96 ? -20.337 -8.472 9.685 1.00 77.44 96 ASN A N 1
ATOM 773 C CA . ASN A 1 96 ? -21.657 -8.402 9.054 1.00 77.44 96 ASN A CA 1
ATOM 774 C C . ASN A 1 96 ? -21.587 -7.894 7.611 1.00 77.44 96 ASN A C 1
ATOM 776 O O . ASN A 1 96 ? -22.384 -8.295 6.767 1.00 77.44 96 ASN A O 1
ATOM 780 N N . THR A 1 97 ? -20.654 -6.982 7.343 1.00 76.25 97 THR A N 1
ATOM 781 C CA . THR A 1 97 ? -20.497 -6.331 6.035 1.00 76.25 97 THR A CA 1
ATOM 782 C C . THR A 1 97 ? -19.305 -6.863 5.243 1.00 76.25 97 THR A C 1
ATOM 784 O O . THR A 1 97 ? -19.155 -6.511 4.076 1.00 76.25 97 THR A O 1
ATOM 787 N N . GLU A 1 98 ? -18.451 -7.682 5.869 1.00 73.38 98 GLU A N 1
ATOM 788 C CA . GLU A 1 98 ? -17.151 -8.128 5.344 1.00 73.38 98 GLU A CA 1
ATOM 789 C C . GLU A 1 98 ? -16.225 -6.963 4.929 1.00 73.38 98 GLU A C 1
ATOM 791 O O . GLU A 1 98 ? -15.217 -7.150 4.242 1.00 73.38 98 GLU A O 1
ATOM 796 N N . GLU A 1 99 ? -16.530 -5.734 5.365 1.00 75.19 99 GLU A N 1
ATOM 797 C CA . GLU A 1 99 ? -15.729 -4.560 5.048 1.00 75.19 99 GLU A CA 1
ATOM 798 C C . GLU A 1 99 ? -14.483 -4.487 5.933 1.00 75.19 99 GLU A C 1
ATOM 800 O O . GLU A 1 99 ? -14.531 -4.608 7.161 1.00 75.19 99 GLU A O 1
ATOM 805 N N . ILE A 1 100 ? -13.348 -4.181 5.303 1.00 80.06 100 ILE A N 1
ATOM 806 C CA . ILE A 1 100 ? -12.113 -3.843 6.007 1.00 80.06 100 ILE A CA 1
ATOM 807 C C . ILE A 1 100 ? -12.256 -2.425 6.565 1.00 80.06 100 ILE A C 1
ATOM 809 O O . ILE A 1 100 ? -12.245 -1.443 5.819 1.00 80.06 100 ILE A O 1
ATOM 813 N N . ILE A 1 101 ? -12.344 -2.309 7.888 1.00 78.25 101 ILE A N 1
ATOM 814 C CA . ILE A 1 101 ? -12.503 -1.022 8.562 1.00 78.25 101 ILE A CA 1
ATOM 815 C C . ILE A 1 101 ? -11.161 -0.311 8.671 1.00 78.25 101 ILE A C 1
ATOM 817 O O . ILE A 1 101 ? -11.071 0.858 8.311 1.00 78.25 101 ILE A O 1
ATOM 821 N N . CYS A 1 102 ? -10.116 -0.975 9.173 1.00 73.75 102 CYS A N 1
ATOM 822 C CA . CYS A 1 102 ? -8.797 -0.353 9.277 1.00 73.75 102 CYS A CA 1
ATOM 823 C C . CYS A 1 102 ? -7.655 -1.367 9.362 1.00 73.75 102 CYS A C 1
ATOM 825 O O . CYS A 1 102 ? -7.842 -2.512 9.767 1.00 73.75 102 CYS A O 1
ATOM 827 N N . VAL A 1 103 ? -6.446 -0.896 9.052 1.00 78.50 103 VAL A N 1
ATOM 828 C CA . VAL A 1 103 ? -5.195 -1.626 9.284 1.00 78.50 103 VAL A CA 1
ATOM 829 C C . VAL A 1 103 ? -4.444 -0.973 10.443 1.00 78.50 103 VAL A C 1
ATOM 831 O O . VAL A 1 103 ? -4.240 0.246 10.479 1.00 78.50 103 VAL A O 1
ATOM 834 N N . CYS A 1 104 ? -4.026 -1.791 11.399 1.00 70.44 104 CYS A N 1
ATOM 835 C CA . CYS A 1 104 ? -3.244 -1.400 12.558 1.00 70.44 104 CYS A CA 1
ATOM 836 C C . CYS A 1 104 ? -1.844 -1.996 12.455 1.00 70.44 104 CYS A C 1
ATOM 838 O O . CYS A 1 104 ? -1.678 -3.207 12.395 1.00 70.44 104 CYS A O 1
ATOM 840 N N . LEU A 1 105 ? -0.834 -1.127 12.479 1.00 73.75 105 LEU A N 1
ATOM 841 C CA . LEU A 1 105 ? 0.556 -1.543 12.603 1.00 73.75 105 LEU A CA 1
ATOM 842 C C . LEU A 1 105 ? 0.976 -1.436 14.067 1.00 73.75 105 LEU A C 1
ATOM 844 O O . LEU A 1 105 ? 0.879 -0.356 14.659 1.00 73.75 105 LEU A O 1
ATOM 848 N N . LEU A 1 106 ? 1.413 -2.556 14.632 1.00 66.69 106 LEU A N 1
ATOM 849 C CA . LEU A 1 106 ? 1.949 -2.659 15.982 1.00 66.69 106 LEU A CA 1
ATOM 850 C C . LEU A 1 106 ? 3.435 -2.989 15.910 1.00 66.69 106 LEU A C 1
ATOM 852 O O . LEU A 1 106 ? 3.881 -3.841 15.144 1.00 66.69 106 LEU A O 1
ATOM 856 N N . TRP A 1 107 ? 4.200 -2.256 16.707 1.00 54.06 107 TRP A N 1
ATOM 857 C CA . TRP A 1 107 ? 5.628 -2.458 16.862 1.00 54.06 107 TRP A CA 1
ATOM 858 C C . TRP A 1 107 ? 5.853 -3.443 17.999 1.00 54.06 107 TRP A C 1
ATOM 860 O O . TRP A 1 107 ? 5.535 -3.128 19.148 1.00 54.06 107 TRP A O 1
ATOM 870 N N . GLU A 1 108 ? 6.410 -4.609 17.689 1.00 57.19 108 GLU A N 1
ATOM 871 C CA . GLU A 1 108 ? 6.845 -5.555 18.710 1.00 57.19 108 GLU A CA 1
ATOM 872 C C . GLU A 1 108 ? 8.376 -5.611 18.798 1.00 57.19 108 GLU A C 1
ATOM 874 O O . GLU A 1 108 ? 9.098 -5.359 17.829 1.00 57.19 108 GLU A O 1
ATOM 879 N N . ARG A 1 109 ? 8.851 -5.821 20.030 1.00 56.50 109 ARG A N 1
ATOM 880 C CA . ARG A 1 109 ? 10.266 -5.817 20.426 1.00 56.50 109 ARG A CA 1
ATOM 881 C C . ARG A 1 109 ? 10.855 -7.213 20.404 1.00 56.50 109 ARG A C 1
ATOM 883 O O . ARG A 1 109 ? 10.124 -8.141 20.803 1.00 56.50 109 ARG A O 1
#

InterPro domains:
  IPR027805 Transposase, Helix-turn-helix domain [PF13613] (4-38)

Sequence (109 aa):
MLPREYRTYFHIGTSWELSESTICRIVNKTEKMLLQSGNFRLKGKKALLNQAEIPVITVMDVTETLIERPQKKQKDFLGGKRGYHTLKSQLVADQNTEEIICVCLLWER

Organism: Microcystis aeruginosa (strain PCC 7806) (NCBI:txid267872)